Protein AF-A0A5K1EBN7-F1 (afdb_monomer)

Foldseek 3Di:
DVVVVVVCVVVVPPDPVVVCLCVPQCVPPNPVVSVVVVVVVVVVVVVVVVVVCVLLCPPNDRNPDVVVSVVVVD

Organism: NCBI:txid210225

InterPro domains:
  IPR013057 Amino acid transporter, transmembrane domain [PF01490] (2-74)

pLDDT: mean 70.53, std 10.28, range [48.81, 88.5]

Structure (mmCIF, N/CA/C/O backbone):
data_AF-A0A5K1EBN7-F1
#
_entry.id   AF-A0A5K1EBN7-F1
#
loop_
_atom_site.group_PDB
_atom_site.id
_atom_site.type_symbol
_atom_site.label_atom_id
_atom_site.label_alt_id
_atom_site.label_comp_id
_atom_site.label_asym_id
_atom_site.label_entity_id
_atom_site.label_seq_id
_atom_site.pdbx_PDB_ins_code
_atom_site.Cartn_x
_atom_site.Cartn_y
_atom_site.Cartn_z
_atom_site.occupancy
_atom_site.B_iso_or_equiv
_atom_site.auth_seq_id
_atom_site.auth_comp_id
_atom_site.auth_asym_id
_atom_site.auth_atom_id
_atom_site.pdbx_PDB_model_num
ATOM 1 N N . PRO A 1 1 ? -13.385 18.697 9.716 1.00 64.50 1 PRO A N 1
ATOM 2 C CA . PRO A 1 1 ? -12.873 17.632 10.621 1.00 64.50 1 PRO A CA 1
ATOM 3 C C . PRO A 1 1 ? -12.001 16.585 9.906 1.00 64.50 1 PRO A C 1
ATOM 5 O O . PRO A 1 1 ? -10.870 16.357 10.305 1.00 64.50 1 PRO A O 1
ATOM 8 N N . TRP A 1 2 ? -12.485 15.990 8.816 1.00 73.81 2 TRP A N 1
ATOM 9 C CA . TRP A 1 2 ? -11.779 14.944 8.062 1.00 73.81 2 TRP A CA 1
ATOM 10 C C . TRP A 1 2 ? -10.554 15.445 7.270 1.00 73.81 2 TRP A C 1
ATOM 12 O O . TRP A 1 2 ? -9.603 14.693 7.092 1.00 73.81 2 TRP A O 1
ATOM 22 N N . TYR A 1 3 ? -10.513 16.725 6.875 1.00 77.12 3 TYR A N 1
ATOM 23 C CA . TYR A 1 3 ? -9.331 17.337 6.246 1.00 77.12 3 TYR A CA 1
ATOM 24 C C . TYR A 1 3 ? -8.089 17.296 7.150 1.00 77.12 3 TYR A C 1
ATOM 26 O O . TYR A 1 3 ? -6.982 17.094 6.666 1.00 77.12 3 TYR A O 1
ATOM 34 N N . GLN A 1 4 ? -8.268 17.449 8.467 1.00 81.19 4 GLN A N 1
ATOM 35 C CA . GLN A 1 4 ? -7.165 17.362 9.430 1.00 81.19 4 GLN A CA 1
ATOM 36 C C . GLN A 1 4 ? -6.628 15.932 9.523 1.00 81.19 4 GLN A C 1
ATOM 38 O O . GLN A 1 4 ? -5.420 15.731 9.568 1.00 81.19 4 GLN A O 1
ATOM 43 N N . VAL A 1 5 ? -7.518 14.937 9.479 1.00 82.75 5 VAL A N 1
ATOM 44 C CA . VAL A 1 5 ? -7.137 13.519 9.442 1.00 82.75 5 VAL A CA 1
ATOM 45 C C . VAL A 1 5 ? -6.357 13.213 8.163 1.00 82.75 5 VAL A C 1
ATOM 47 O O . VAL A 1 5 ? -5.288 12.619 8.234 1.00 82.75 5 VAL A O 1
ATOM 50 N N . ALA A 1 6 ? -6.836 13.681 7.007 1.00 78.69 6 ALA A N 1
ATOM 51 C CA . ALA A 1 6 ? -6.130 13.528 5.736 1.00 78.69 6 ALA A CA 1
ATOM 52 C C . ALA A 1 6 ? -4.745 14.196 5.758 1.00 78.69 6 ALA A C 1
ATOM 54 O O . ALA A 1 6 ? -3.770 13.601 5.301 1.00 78.69 6 ALA A O 1
ATOM 55 N N . PHE A 1 7 ? -4.638 15.395 6.337 1.00 81.00 7 PHE A N 1
ATOM 56 C CA . PHE A 1 7 ? -3.364 16.094 6.491 1.00 81.00 7 PHE A CA 1
ATOM 57 C C . PHE A 1 7 ? -2.382 15.307 7.367 1.00 81.00 7 PHE A C 1
ATOM 59 O O . PHE A 1 7 ? -1.252 15.092 6.946 1.00 81.00 7 PHE A O 1
ATOM 66 N N . VAL A 1 8 ? -2.818 14.812 8.531 1.00 83.31 8 VAL A N 1
ATOM 67 C CA . VAL A 1 8 ? -1.986 14.000 9.442 1.00 83.31 8 VAL A CA 1
ATOM 68 C C . VAL A 1 8 ? -1.558 12.677 8.802 1.00 83.31 8 VAL A C 1
ATOM 70 O O . VAL A 1 8 ? -0.406 12.273 8.936 1.00 83.31 8 VAL A O 1
ATOM 73 N N . LEU A 1 9 ? -2.451 12.011 8.065 1.00 79.56 9 LEU A N 1
ATOM 74 C CA . LEU A 1 9 ? -2.114 10.784 7.338 1.00 79.56 9 LEU A CA 1
ATOM 75 C C . LEU A 1 9 ? -1.092 11.049 6.225 1.00 79.56 9 LEU A C 1
ATOM 77 O O . LEU A 1 9 ? -0.162 10.269 6.046 1.00 79.56 9 LEU A O 1
ATOM 81 N N . THR A 1 10 ? -1.224 12.167 5.509 1.00 76.06 10 THR A N 1
ATOM 82 C CA . THR A 1 10 ? -0.309 12.524 4.414 1.00 76.06 10 THR A CA 1
ATOM 83 C C . THR A 1 10 ? 1.066 12.935 4.942 1.00 76.06 10 THR A C 1
ATOM 85 O O . THR A 1 10 ? 2.087 12.506 4.411 1.00 76.06 10 THR A O 1
ATOM 88 N N . THR A 1 11 ? 1.125 13.735 6.010 1.00 77.31 11 THR A N 1
ATOM 89 C CA . THR A 1 11 ? 2.398 14.162 6.612 1.00 77.31 11 THR A CA 1
ATOM 90 C C . THR A 1 11 ? 3.109 13.027 7.344 1.00 77.31 11 THR A C 1
ATOM 92 O O . THR A 1 11 ? 4.333 12.983 7.307 1.00 77.31 11 THR A O 1
ATOM 95 N N . GLY A 1 12 ? 2.377 12.073 7.929 1.00 71.44 12 GLY A N 1
ATOM 96 C CA . GLY A 1 12 ? 2.962 10.879 8.549 1.00 71.44 12 GLY A CA 1
ATOM 97 C C . GLY A 1 12 ? 3.583 9.893 7.551 1.00 71.44 12 GLY A C 1
ATOM 98 O O . GLY A 1 12 ? 4.571 9.240 7.874 1.00 71.44 12 GLY A O 1
ATOM 99 N N . VAL A 1 13 ? 3.035 9.795 6.333 1.00 67.62 13 VAL A N 1
ATOM 100 C CA . VAL A 1 13 ? 3.538 8.895 5.274 1.00 67.62 13 VAL A CA 1
ATOM 101 C C . VAL A 1 13 ? 4.669 9.529 4.451 1.00 67.62 13 VAL A C 1
ATOM 103 O O . VAL A 1 13 ? 5.459 8.805 3.847 1.00 67.62 13 VAL A O 1
ATOM 106 N N . ASN A 1 14 ? 4.810 10.859 4.469 1.00 66.19 14 ASN A N 1
ATOM 107 C CA . ASN A 1 14 ? 5.939 11.580 3.869 1.00 66.19 14 ASN A CA 1
ATOM 108 C C . ASN A 1 14 ? 7.229 11.374 4.681 1.00 66.19 14 ASN A C 1
ATOM 110 O O . ASN A 1 14 ? 7.773 12.292 5.288 1.00 66.19 14 ASN A O 1
ATOM 114 N N . SER A 1 15 ? 7.732 10.148 4.695 1.00 59.38 15 SER A N 1
ATOM 115 C CA . SER A 1 15 ? 9.030 9.798 5.251 1.00 59.38 15 SER A CA 1
ATOM 116 C C . SER A 1 15 ? 9.896 9.311 4.100 1.00 59.38 15 SER A C 1
ATOM 118 O O . SER A 1 15 ? 9.396 8.571 3.259 1.00 59.38 15 SER A O 1
ATOM 120 N N . SER A 1 16 ? 11.134 9.804 4.033 1.00 60.38 16 SER A N 1
ATOM 121 C CA . SER A 1 16 ? 12.321 9.436 3.221 1.00 60.38 16 SER A CA 1
ATOM 122 C C . SER A 1 16 ? 12.261 8.313 2.157 1.00 60.38 16 SER A C 1
ATOM 124 O O . SER A 1 16 ? 12.990 8.388 1.172 1.00 60.38 16 SER A O 1
ATOM 126 N N . TYR A 1 17 ? 11.409 7.302 2.295 1.00 59.25 17 TYR A N 1
ATOM 127 C CA . TYR A 1 17 ? 11.056 6.283 1.305 1.00 59.25 17 TYR A CA 1
ATOM 128 C C . TYR A 1 17 ? 10.768 6.835 -0.098 1.00 59.25 17 TYR A C 1
ATOM 130 O O . TYR A 1 17 ? 11.211 6.243 -1.080 1.00 59.25 17 TYR A O 1
ATOM 138 N N . VAL A 1 18 ? 10.091 7.985 -0.211 1.00 63.38 18 VAL A N 1
ATOM 139 C CA . VAL A 1 18 ? 9.836 8.640 -1.512 1.00 63.38 18 VAL A CA 1
ATOM 140 C C . VAL A 1 18 ? 11.142 9.012 -2.228 1.00 63.38 18 VAL A C 1
ATOM 142 O O . VAL A 1 18 ? 11.225 8.887 -3.447 1.00 63.38 18 VAL A O 1
ATOM 145 N N . LEU A 1 19 ? 12.184 9.401 -1.484 1.00 65.94 19 LEU A N 1
ATOM 146 C CA . LEU A 1 19 ? 13.488 9.770 -2.051 1.00 65.94 19 LEU A CA 1
ATOM 147 C C . LEU A 1 19 ? 14.250 8.544 -2.578 1.00 65.94 19 LEU A C 1
ATOM 149 O O . LEU A 1 19 ? 14.961 8.644 -3.574 1.00 65.94 19 LEU A O 1
ATOM 153 N N . GLY A 1 20 ? 14.077 7.380 -1.942 1.00 68.25 20 GLY A N 1
ATOM 154 C CA . GLY A 1 20 ? 14.673 6.115 -2.387 1.00 68.25 20 GLY A CA 1
ATOM 155 C C . GLY A 1 20 ? 13.913 5.433 -3.529 1.00 68.25 20 GLY A C 1
ATOM 156 O O . GLY A 1 20 ? 14.502 4.642 -4.262 1.00 68.25 20 GLY A O 1
ATOM 157 N N . TYR A 1 21 ? 12.628 5.755 -3.712 1.00 66.75 21 TYR A N 1
ATOM 158 C CA . TYR A 1 21 ? 11.721 5.063 -4.635 1.00 66.75 21 TYR A CA 1
ATOM 159 C C . TYR A 1 21 ? 12.176 5.111 -6.102 1.00 66.75 21 TYR A C 1
ATOM 161 O O . TYR A 1 21 ? 12.147 4.103 -6.812 1.00 66.75 21 TYR A O 1
ATOM 169 N N . SER A 1 22 ? 12.647 6.281 -6.545 1.00 62.41 22 SER A N 1
ATOM 170 C CA . SER A 1 22 ? 13.152 6.478 -7.909 1.00 62.41 22 SER A CA 1
ATOM 171 C C . SER A 1 22 ? 14.356 5.569 -8.199 1.00 62.41 22 SER A C 1
ATOM 173 O O . SER A 1 22 ? 14.396 4.897 -9.228 1.00 62.41 22 SER A O 1
ATOM 175 N N . GLY A 1 23 ? 15.295 5.465 -7.251 1.00 63.19 23 GLY A N 1
ATOM 176 C CA . GLY A 1 23 ? 16.526 4.689 -7.416 1.00 63.19 23 GLY A CA 1
ATOM 177 C C . GLY A 1 23 ? 16.357 3.176 -7.258 1.00 63.19 23 GLY A C 1
ATOM 178 O O . GLY A 1 23 ? 17.062 2.421 -7.921 1.00 63.19 23 GLY A O 1
ATOM 179 N N . THR A 1 24 ? 15.432 2.715 -6.409 1.00 62.94 24 THR A N 1
ATOM 180 C CA . THR A 1 24 ? 15.283 1.281 -6.096 1.00 62.94 24 THR A CA 1
ATOM 181 C C . THR A 1 24 ? 14.228 0.568 -6.932 1.00 62.94 24 THR A C 1
ATOM 183 O O . THR A 1 24 ? 14.366 -0.629 -7.171 1.00 62.94 24 THR A O 1
ATOM 186 N N . ILE A 1 25 ? 13.183 1.271 -7.386 1.00 62.81 25 ILE A N 1
ATOM 187 C CA . ILE A 1 25 ? 12.038 0.649 -8.068 1.00 62.81 25 ILE A CA 1
ATOM 188 C C . ILE A 1 25 ? 11.901 1.139 -9.509 1.00 62.81 25 ILE A C 1
ATOM 190 O O . ILE A 1 25 ? 11.699 0.326 -10.409 1.00 62.81 25 ILE A O 1
ATOM 194 N N . MET A 1 26 ? 12.054 2.440 -9.771 1.00 62.47 26 MET A N 1
ATOM 195 C CA . MET A 1 26 ? 11.768 2.988 -11.108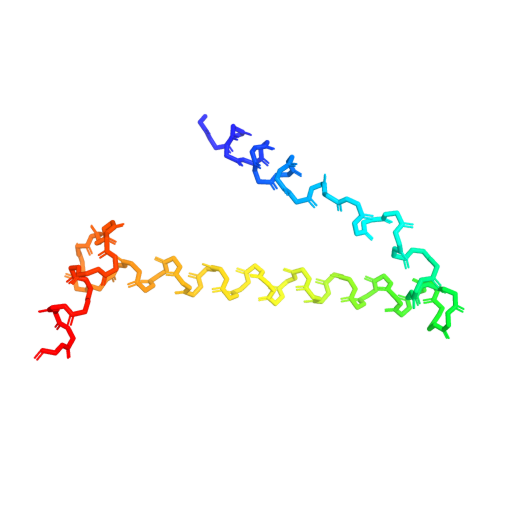 1.00 62.47 26 MET A CA 1
ATOM 196 C C . MET A 1 26 ? 12.889 2.737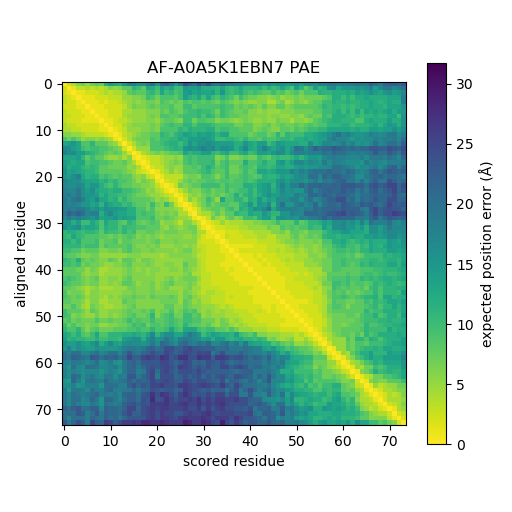 -12.126 1.00 62.47 26 MET A C 1
ATOM 198 O O . MET A 1 26 ? 12.599 2.538 -13.305 1.00 62.47 26 MET A O 1
ATOM 202 N N . VAL A 1 27 ? 14.150 2.689 -11.681 1.00 60.91 27 VAL A N 1
ATOM 203 C CA . VAL A 1 27 ? 15.314 2.386 -12.535 1.00 6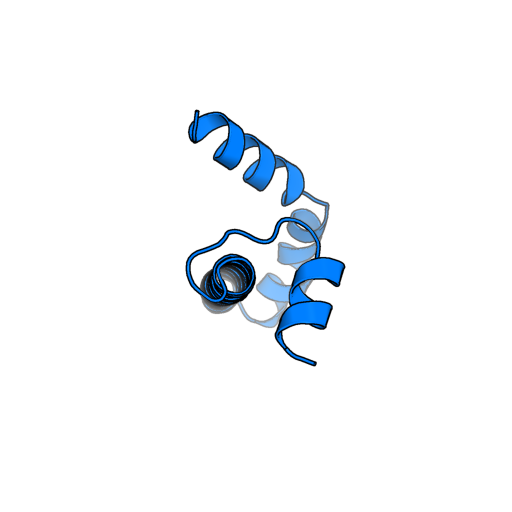0.91 27 VAL A CA 1
ATOM 204 C C . VAL A 1 27 ? 15.354 0.919 -13.012 1.00 60.91 27 VAL A C 1
ATOM 206 O O . VAL A 1 27 ? 15.545 0.717 -14.209 1.00 60.91 27 VAL A O 1
ATOM 209 N N . PRO A 1 28 ? 15.151 -0.112 -12.163 1.00 61.91 28 PRO A N 1
ATOM 210 C CA . PRO A 1 28 ? 15.240 -1.508 -12.611 1.00 61.91 28 PRO A CA 1
ATOM 211 C C . PRO A 1 28 ? 13.954 -2.080 -13.238 1.00 61.91 28 PRO A C 1
ATOM 213 O O . PRO A 1 28 ? 14.050 -2.915 -14.132 1.00 61.91 28 PRO A O 1
ATOM 216 N N . LEU A 1 29 ? 12.756 -1.667 -12.797 1.00 60.72 29 LEU A N 1
ATOM 217 C CA . LEU A 1 29 ? 11.470 -2.215 -13.283 1.00 60.72 29 LEU A CA 1
ATOM 218 C C . LEU A 1 29 ? 10.803 -1.358 -14.370 1.00 60.72 29 LEU A C 1
ATOM 220 O O . LEU A 1 29 ? 9.850 -1.799 -15.013 1.00 60.72 29 LEU A O 1
ATOM 224 N N . GLY A 1 30 ? 11.293 -0.136 -14.581 1.00 70.50 30 GLY A N 1
ATOM 225 C CA . GLY A 1 30 ? 10.694 0.840 -15.479 1.00 70.50 30 GLY A CA 1
ATOM 226 C C . GLY A 1 30 ? 9.586 1.662 -14.814 1.00 70.50 30 GLY A C 1
ATOM 227 O O . GLY A 1 30 ? 8.825 1.195 -13.963 1.00 70.50 30 GLY A O 1
ATOM 228 N N . TRP A 1 31 ? 9.474 2.920 -15.238 1.00 71.25 31 TRP A N 1
ATOM 229 C CA . TRP A 1 31 ? 8.593 3.925 -14.635 1.00 71.25 31 TRP A CA 1
ATOM 230 C C . TRP A 1 31 ? 7.107 3.535 -14.637 1.00 71.25 31 TRP A C 1
ATOM 232 O O . TRP A 1 31 ? 6.409 3.795 -13.657 1.00 71.25 31 TRP A O 1
ATOM 242 N N . ALA A 1 32 ? 6.624 2.883 -15.701 1.00 76.88 32 ALA A N 1
ATOM 243 C CA . ALA A 1 32 ? 5.225 2.466 -15.817 1.00 76.88 32 ALA A CA 1
ATOM 244 C C . ALA A 1 32 ? 4.861 1.347 -14.823 1.00 76.88 32 ALA A C 1
ATOM 246 O O . ALA A 1 32 ? 3.892 1.475 -14.076 1.00 76.88 32 ALA A O 1
ATOM 247 N N . VAL A 1 33 ? 5.667 0.282 -14.764 1.00 76.31 33 VAL A N 1
ATOM 248 C CA . VAL A 1 33 ? 5.433 -0.861 -13.864 1.00 76.31 33 VAL A CA 1
ATOM 249 C C . VAL A 1 33 ? 5.651 -0.457 -12.408 1.00 76.31 33 VAL A C 1
ATOM 251 O O . VAL A 1 33 ? 4.840 -0.811 -11.554 1.00 76.31 33 VAL A O 1
ATOM 254 N N . GLY A 1 34 ? 6.680 0.351 -12.128 1.00 75.62 34 GLY A N 1
ATOM 255 C CA . GLY A 1 34 ? 6.916 0.911 -10.797 1.00 75.62 34 GLY A CA 1
ATOM 256 C C . GLY A 1 34 ? 5.730 1.741 -10.303 1.00 75.62 34 GLY A C 1
ATOM 257 O O . GLY A 1 34 ? 5.241 1.518 -9.200 1.00 75.62 34 GLY A O 1
ATOM 258 N N . SER A 1 35 ? 5.186 2.626 -11.144 1.00 80.56 35 SER A N 1
ATOM 259 C CA . SER A 1 35 ? 4.026 3.448 -10.768 1.00 80.56 35 SER A CA 1
ATOM 260 C C . SER A 1 35 ? 2.786 2.596 -10.484 1.00 80.56 35 SER A C 1
ATOM 262 O O . SER A 1 35 ? 2.136 2.784 -9.458 1.00 80.56 35 SER A O 1
ATOM 264 N N . ILE A 1 36 ? 2.478 1.618 -11.345 1.00 85.19 36 ILE A N 1
ATOM 265 C CA . ILE A 1 36 ? 1.346 0.696 -11.138 1.00 85.19 36 ILE A CA 1
ATOM 266 C C . ILE A 1 36 ? 1.534 -0.111 -9.845 1.00 85.19 36 ILE A C 1
ATOM 268 O O . ILE A 1 36 ? 0.593 -0.246 -9.063 1.00 85.19 36 ILE A O 1
ATOM 272 N N . GLY A 1 37 ? 2.751 -0.593 -9.580 1.00 81.50 37 GLY A N 1
ATOM 273 C CA . GLY A 1 37 ? 3.102 -1.286 -8.342 1.00 81.50 37 GLY A CA 1
ATOM 274 C C . GLY A 1 37 ? 2.928 -0.411 -7.099 1.00 81.50 37 GLY A C 1
ATOM 275 O O . GLY A 1 37 ? 2.411 -0.893 -6.093 1.00 81.50 37 GLY A O 1
ATOM 276 N N . LEU A 1 38 ? 3.278 0.879 -7.168 1.00 81.06 38 LEU A N 1
ATOM 277 C CA . LEU A 1 38 ? 3.052 1.835 -6.078 1.00 81.06 38 LEU A CA 1
ATOM 278 C C . LEU A 1 38 ? 1.564 1.987 -5.773 1.00 81.06 38 LEU A C 1
ATOM 280 O O . LEU A 1 38 ? 1.162 1.902 -4.614 1.00 81.06 38 LEU A O 1
ATOM 284 N N . PHE A 1 39 ? 0.744 2.185 -6.806 1.00 83.75 39 PHE A N 1
ATOM 285 C CA . PHE A 1 39 ? -0.702 2.310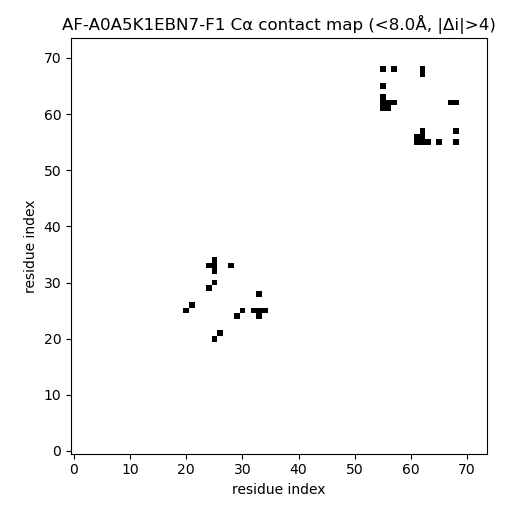 -6.636 1.00 83.75 39 PHE A CA 1
ATOM 286 C C . PHE A 1 39 ? -1.315 1.027 -6.072 1.00 83.75 39 PHE A C 1
ATOM 288 O O . PHE A 1 39 ? -2.139 1.095 -5.160 1.00 83.75 3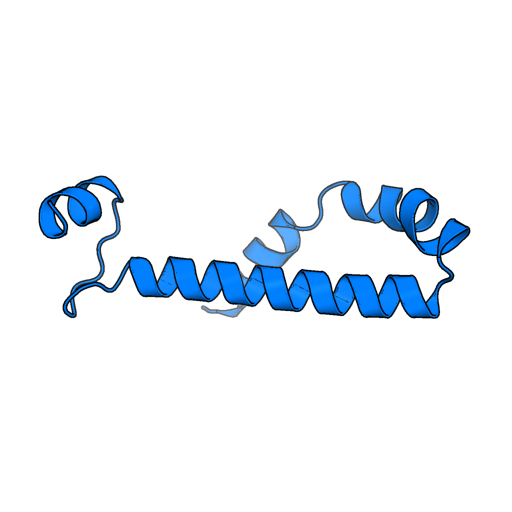9 PHE A O 1
ATOM 295 N N . ALA A 1 40 ? -0.877 -0.139 -6.550 1.00 85.88 40 ALA A N 1
ATOM 296 C CA . ALA A 1 40 ? -1.321 -1.425 -6.026 1.00 85.88 40 ALA A CA 1
ATOM 297 C C . ALA A 1 40 ? -0.920 -1.611 -4.552 1.00 85.88 40 ALA A C 1
ATOM 299 O O . ALA A 1 40 ? -1.760 -1.963 -3.724 1.00 85.88 40 ALA A O 1
ATOM 300 N N . ALA A 1 41 ? 0.330 -1.312 -4.192 1.00 84.56 41 ALA A N 1
ATOM 301 C CA . ALA A 1 41 ? 0.810 -1.392 -2.814 1.00 84.56 41 ALA A CA 1
ATOM 302 C C . ALA A 1 41 ? 0.070 -0.415 -1.885 1.00 84.56 41 ALA A C 1
ATOM 304 O O . ALA A 1 41 ? -0.287 -0.782 -0.762 1.00 84.56 41 ALA A O 1
ATOM 305 N N . ALA A 1 42 ? -0.215 0.801 -2.358 1.00 84.44 42 ALA A N 1
ATOM 306 C CA . ALA A 1 42 ? -1.009 1.785 -1.628 1.00 84.44 42 ALA A CA 1
ATOM 307 C C . ALA A 1 42 ? -2.447 1.292 -1.402 1.00 84.44 42 ALA A C 1
ATOM 309 O O . ALA A 1 42 ? -2.950 1.375 -0.282 1.00 84.44 42 ALA A O 1
ATOM 310 N N . ALA A 1 43 ? -3.085 0.715 -2.424 1.00 84.94 43 ALA A N 1
ATOM 311 C CA . ALA A 1 43 ? -4.431 0.155 -2.320 1.00 84.94 43 ALA A CA 1
ATOM 312 C C . ALA A 1 43 ? -4.493 -1.028 -1.341 1.00 84.94 43 ALA A C 1
ATOM 314 O O . ALA A 1 43 ? -5.381 -1.073 -0.489 1.00 84.94 43 ALA A O 1
ATOM 315 N N . ILE A 1 44 ? -3.524 -1.948 -1.401 1.00 88.50 44 ILE A N 1
ATOM 316 C CA . ILE A 1 44 ? -3.429 -3.090 -0.476 1.00 88.50 44 ILE A CA 1
ATOM 317 C C . ILE A 1 44 ? -3.194 -2.606 0.959 1.00 88.50 44 ILE A C 1
ATOM 319 O O . ILE A 1 44 ? -3.859 -3.072 1.883 1.00 88.50 44 ILE A O 1
ATOM 323 N N . SER A 1 45 ? -2.294 -1.641 1.156 1.00 85.19 45 SER A N 1
ATOM 324 C CA . SER A 1 45 ? -2.018 -1.066 2.478 1.00 85.19 45 SER A CA 1
ATOM 325 C C . SER A 1 45 ? -3.251 -0.372 3.051 1.00 85.19 45 SER A C 1
ATOM 327 O O . SER A 1 45 ? -3.566 -0.530 4.231 1.00 85.19 45 SER A O 1
ATOM 329 N N . LEU A 1 46 ? -3.990 0.370 2.224 1.00 84.38 46 LEU A N 1
ATOM 330 C CA . LEU A 1 46 ? -5.236 1.007 2.635 1.00 84.38 46 LEU A CA 1
ATOM 331 C C . LEU A 1 46 ? -6.295 -0.044 2.986 1.00 84.38 46 LEU A C 1
ATOM 333 O O . LEU A 1 46 ? -6.926 0.065 4.034 1.00 84.38 46 LEU A O 1
ATOM 337 N N . TYR A 1 47 ? -6.423 -1.107 2.190 1.00 84.06 47 TYR A N 1
ATOM 338 C CA . TYR A 1 47 ? -7.329 -2.218 2.476 1.00 84.06 47 TYR A CA 1
ATOM 339 C C . TYR A 1 47 ? -7.002 -2.905 3.811 1.00 84.06 47 TYR A C 1
ATOM 341 O O . TYR A 1 47 ? -7.883 -3.050 4.659 1.00 84.06 47 TYR A O 1
ATOM 349 N N . ALA A 1 48 ? -5.735 -3.238 4.062 1.00 85.06 48 ALA A N 1
ATOM 350 C CA . ALA A 1 48 ? -5.300 -3.827 5.329 1.00 85.06 48 ALA A CA 1
ATOM 351 C C . ALA A 1 48 ? -5.608 -2.915 6.532 1.00 85.06 48 ALA A C 1
ATOM 353 O O . ALA A 1 48 ? -6.138 -3.379 7.543 1.00 85.06 48 ALA A O 1
ATOM 354 N N . ASN A 1 49 ? -5.362 -1.607 6.404 1.00 82.81 49 ASN A N 1
ATOM 355 C CA . ASN A 1 49 ? -5.702 -0.628 7.440 1.00 82.81 49 ASN A CA 1
ATOM 356 C C . ASN A 1 49 ? -7.219 -0.521 7.669 1.00 82.81 49 ASN A C 1
ATOM 358 O O . ASN A 1 49 ? -7.656 -0.410 8.813 1.00 82.81 49 ASN A O 1
ATOM 362 N N . THR A 1 50 ? -8.042 -0.607 6.617 1.00 82.00 50 THR A N 1
ATOM 363 C CA . THR A 1 50 ? -9.507 -0.640 6.780 1.00 82.00 50 THR A CA 1
ATOM 364 C C . THR A 1 50 ? -9.990 -1.917 7.460 1.00 82.00 50 THR A C 1
ATOM 366 O O . THR A 1 50 ? -10.917 -1.859 8.265 1.00 82.00 50 THR A O 1
ATOM 369 N N . LEU A 1 51 ? -9.347 -3.060 7.197 1.00 82.25 51 LEU A N 1
ATOM 370 C CA . LEU A 1 51 ? -9.655 -4.322 7.867 1.00 82.25 51 LEU A CA 1
ATOM 371 C C . LEU A 1 51 ? -9.321 -4.243 9.365 1.00 82.25 51 LEU A C 1
ATOM 373 O O . LEU A 1 51 ? -10.141 -4.617 10.199 1.00 82.25 51 LEU A O 1
ATOM 377 N N . LEU A 1 52 ? -8.156 -3.682 9.706 1.00 77.62 52 LEU A N 1
ATOM 378 C CA . LEU A 1 52 ? -7.747 -3.412 11.088 1.00 77.62 52 LEU A CA 1
ATOM 379 C C . LEU A 1 52 ? -8.706 -2.456 11.802 1.00 77.62 52 LEU A C 1
ATOM 381 O O . LEU A 1 52 ? -9.065 -2.696 12.950 1.00 77.62 52 LEU A O 1
ATOM 385 N N . ALA A 1 53 ? -9.160 -1.401 11.124 1.00 76.12 53 ALA A N 1
ATOM 386 C CA . ALA A 1 53 ? -10.135 -0.473 11.689 1.00 76.12 53 ALA A CA 1
ATOM 387 C C . ALA A 1 53 ? -11.478 -1.162 11.982 1.00 76.12 53 ALA A C 1
ATOM 389 O O . ALA A 1 53 ? -12.061 -0.941 13.040 1.00 76.12 53 ALA A 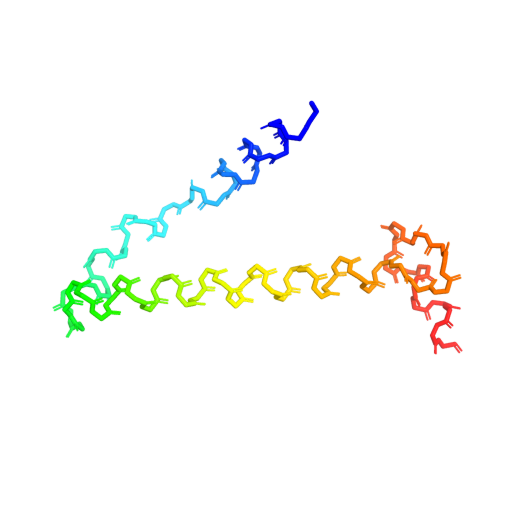O 1
ATOM 390 N N . ARG A 1 54 ? -11.942 -2.047 11.088 1.00 72.00 54 ARG A N 1
ATOM 391 C CA . ARG A 1 54 ? -13.149 -2.862 11.314 1.00 72.00 54 ARG A CA 1
ATOM 392 C C . ARG A 1 54 ? -12.980 -3.851 12.462 1.00 72.00 54 ARG A C 1
ATOM 394 O O . ARG A 1 54 ? -13.938 -4.116 13.176 1.00 72.00 54 ARG A O 1
ATOM 401 N N . LEU A 1 55 ? -11.767 -4.356 12.684 1.00 69.69 55 LEU A N 1
ATOM 402 C CA . LEU A 1 55 ? -11.461 -5.225 13.821 1.00 69.69 55 LEU A CA 1
ATOM 403 C C . LEU A 1 55 ? -11.644 -4.506 15.171 1.00 69.69 55 LEU A C 1
ATOM 405 O O . LEU A 1 55 ? -11.840 -5.161 16.184 1.00 69.69 55 LEU A O 1
ATOM 409 N N . HIS A 1 56 ? -11.618 -3.171 15.220 1.00 63.88 56 HIS A N 1
ATOM 410 C CA . HIS A 1 56 ? -11.920 -2.421 16.450 1.00 63.88 56 HIS A CA 1
ATOM 411 C C . HIS A 1 56 ? -13.424 -2.314 16.735 1.00 63.88 56 HIS A C 1
ATOM 413 O O . HIS A 1 56 ? -13.809 -1.909 17.831 1.00 63.88 56 HIS A O 1
ATOM 419 N N . GLU A 1 57 ? -14.282 -2.705 15.795 1.00 64.12 57 GLU A N 1
ATOM 420 C CA . GLU A 1 57 ? -15.742 -2.715 15.921 1.00 64.12 57 GLU A CA 1
ATOM 421 C C . GLU A 1 57 ? -16.270 -4.157 15.994 1.00 64.12 57 GLU A C 1
ATOM 423 O O . GLU A 1 57 ? -17.018 -4.623 15.138 1.00 64.12 57 GLU A O 1
ATOM 428 N N . VAL A 1 58 ? -15.885 -4.893 17.039 1.00 63.47 58 VAL A N 1
ATOM 429 C CA . VAL A 1 58 ? -16.452 -6.223 17.324 1.00 63.47 58 VAL A CA 1
ATOM 430 C C . VAL A 1 58 ? -17.733 -6.067 18.150 1.00 63.47 58 VAL A C 1
ATOM 432 O O . VAL A 1 58 ? -17.732 -5.428 19.202 1.00 63.47 58 VAL A O 1
ATOM 435 N N . GLY A 1 59 ? -18.844 -6.639 17.672 1.00 60.69 59 GLY A N 1
ATOM 436 C CA . GLY A 1 59 ? -20.103 -6.720 18.427 1.00 60.69 59 GLY A CA 1
ATOM 437 C C . GLY A 1 59 ? -20.870 -5.400 18.601 1.00 60.69 59 GLY A C 1
ATOM 438 O O . GLY A 1 59 ? -21.665 -5.275 19.528 1.00 60.69 59 GLY A O 1
ATOM 439 N N . GLY A 1 60 ? -20.638 -4.395 17.747 1.00 64.12 60 GLY A N 1
ATOM 440 C CA . GLY A 1 60 ? -21.344 -3.105 17.810 1.00 64.12 60 GLY A CA 1
ATOM 441 C C . GLY A 1 60 ? -20.816 -2.131 18.873 1.00 64.12 60 GLY A C 1
ATOM 442 O O . GLY A 1 60 ? -21.406 -1.070 19.077 1.00 64.12 60 GLY A O 1
ATOM 443 N N . LYS A 1 61 ? -19.693 -2.452 19.533 1.00 58.31 61 LYS A N 1
ATOM 444 C CA . LYS A 1 61 ? -18.960 -1.533 20.416 1.00 58.31 61 LYS A CA 1
ATOM 445 C C . LYS A 1 61 ? -17.550 -1.290 19.880 1.00 58.31 61 LYS A C 1
ATOM 447 O O . LYS A 1 61 ? -16.831 -2.221 19.528 1.00 58.31 61 LYS A O 1
ATOM 452 N N . ARG A 1 62 ? -17.158 -0.015 19.828 1.00 57.38 62 ARG A N 1
ATOM 453 C CA . ARG A 1 62 ? -15.825 0.423 19.404 1.00 57.38 62 ARG A CA 1
ATOM 454 C C . ARG A 1 62 ? -14.834 0.216 20.549 1.00 57.38 62 ARG A C 1
ATOM 456 O O . ARG A 1 62 ? -14.865 0.949 21.536 1.00 57.38 62 ARG A O 1
ATOM 463 N N . HIS A 1 63 ? -13.950 -0.760 20.414 1.00 59.38 63 HIS A N 1
ATOM 464 C CA . HIS A 1 63 ? -12.912 -1.058 21.396 1.00 59.38 63 HIS A CA 1
ATOM 465 C C . HIS A 1 63 ? -11.639 -0.292 21.026 1.00 59.38 63 HIS A C 1
ATOM 467 O O . HIS A 1 63 ? -10.979 -0.584 20.035 1.00 59.38 63 HIS A O 1
ATOM 473 N N . ILE A 1 64 ? -11.302 0.729 21.818 1.00 58.94 64 ILE A N 1
ATOM 474 C CA . ILE A 1 64 ? -10.164 1.631 21.554 1.00 58.94 64 ILE A CA 1
ATOM 475 C C . ILE A 1 64 ? -8.827 0.998 21.998 1.00 58.94 64 ILE A C 1
ATOM 477 O O . ILE A 1 64 ? -7.759 1.419 21.557 1.00 58.94 64 ILE A O 1
ATOM 481 N N . ARG A 1 65 ? -8.855 -0.034 22.856 1.00 61.25 65 ARG A N 1
ATOM 482 C CA . ARG A 1 65 ? -7.662 -0.740 23.348 1.00 61.25 65 ARG A CA 1
ATOM 483 C C . ARG A 1 65 ? -7.678 -2.200 22.900 1.00 61.25 65 ARG A C 1
ATOM 485 O O . ARG A 1 65 ? -8.626 -2.924 23.185 1.00 61.25 65 ARG A O 1
ATOM 492 N N . TYR A 1 66 ? -6.575 -2.663 22.305 1.00 57.41 66 TYR A N 1
ATOM 493 C CA . TYR A 1 66 ? -6.392 -4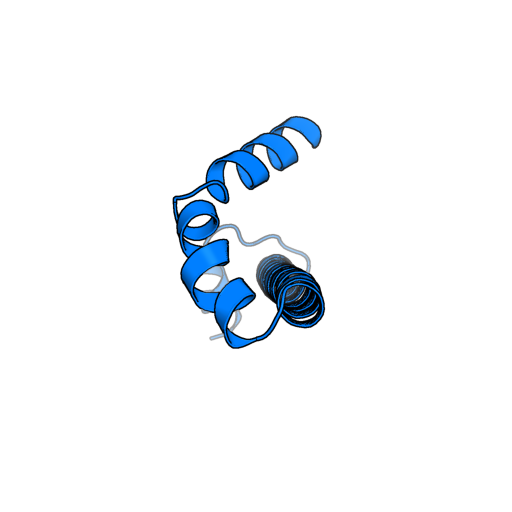.070 21.909 1.00 57.41 66 TYR A CA 1
ATOM 494 C C . TYR A 1 66 ? -6.540 -5.069 23.076 1.00 57.41 66 TYR A C 1
ATOM 496 O O . TYR A 1 66 ? -6.903 -6.217 22.843 1.00 57.4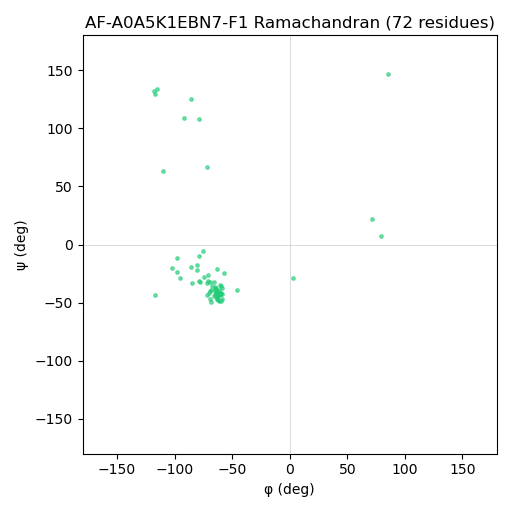1 66 TYR A O 1
ATOM 504 N N . ARG A 1 67 ? -6.318 -4.639 24.332 1.00 60.19 67 ARG A N 1
ATOM 505 C CA . ARG A 1 67 ? -6.577 -5.462 25.532 1.00 60.19 67 ARG A CA 1
ATOM 506 C C . ARG A 1 67 ? -8.058 -5.787 25.725 1.00 60.19 67 ARG A C 1
ATOM 508 O O . ARG A 1 67 ? -8.365 -6.911 26.102 1.00 60.19 67 ARG A O 1
ATOM 515 N N . ASP A 1 68 ? -8.949 -4.842 25.440 1.00 56.75 68 ASP A N 1
ATOM 516 C CA . ASP A 1 68 ? -10.393 -5.055 25.590 1.00 56.75 68 ASP A CA 1
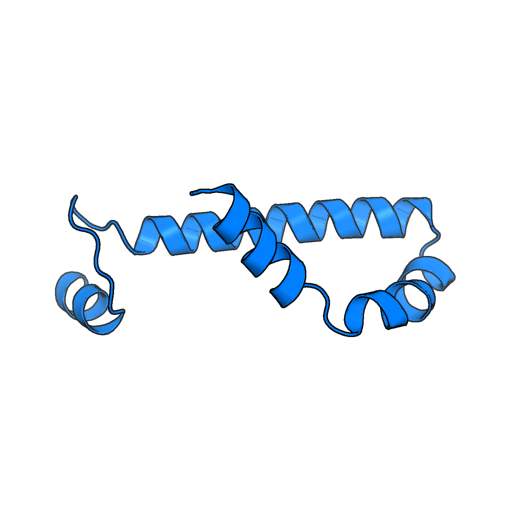ATOM 517 C C . ASP A 1 68 ? -10.933 -5.944 24.458 1.00 56.75 68 ASP A C 1
ATOM 519 O O . ASP A 1 68 ? -11.872 -6.704 24.656 1.00 56.75 68 ASP A O 1
ATOM 523 N N . LEU A 1 69 ? -10.279 -5.913 23.289 1.00 57.69 69 LEU A N 1
ATOM 524 C CA . LEU A 1 69 ? -10.578 -6.808 22.171 1.00 57.69 69 LEU A CA 1
ATOM 525 C C . LEU A 1 69 ? -10.163 -8.261 22.465 1.00 57.69 69 LEU A C 1
ATOM 527 O O . LEU A 1 69 ? -10.908 -9.193 22.174 1.00 57.69 69 LEU A O 1
ATOM 531 N N . ALA A 1 70 ? -8.989 -8.455 23.077 1.00 59.22 70 ALA A N 1
ATOM 532 C CA . ALA A 1 70 ? -8.497 -9.776 23.465 1.00 59.22 70 ALA A CA 1
ATOM 533 C C . ALA A 1 70 ? -9.371 -10.433 24.547 1.00 59.22 70 ALA A C 1
ATOM 535 O O . ALA A 1 70 ? -9.604 -11.632 24.471 1.00 59.22 70 ALA A O 1
ATOM 536 N N . GLY A 1 71 ? -9.899 -9.653 25.499 1.00 57.06 71 GLY A N 1
ATOM 537 C CA . GLY A 1 71 ? -10.806 -10.149 26.542 1.00 57.06 71 GLY A CA 1
ATOM 538 C C . GLY A 1 71 ? -12.241 -10.435 26.084 1.00 57.06 71 GLY A C 1
ATOM 539 O O . GLY A 1 71 ? -13.033 -10.911 26.887 1.00 57.06 71 GLY A O 1
ATOM 540 N N . HIS A 1 72 ? -12.598 -10.116 24.833 1.00 57.09 72 HIS A N 1
ATOM 541 C CA . HIS A 1 72 ? -13.902 -10.467 24.260 1.00 57.09 72 HIS A CA 1
ATOM 542 C C . HIS A 1 72 ? -13.832 -11.676 23.311 1.00 57.09 72 HIS A C 1
ATOM 544 O O . HIS A 1 72 ? -14.861 -12.290 23.031 1.00 57.09 72 HIS A O 1
ATOM 550 N N . ILE A 1 73 ? -12.635 -11.994 22.801 1.00 60.09 73 ILE A N 1
ATOM 551 C CA . ILE A 1 73 ? -12.377 -13.097 21.859 1.00 60.09 73 ILE A CA 1
ATOM 552 C C . ILE A 1 73 ? -11.860 -14.360 22.583 1.00 60.09 73 ILE A C 1
ATOM 554 O O . ILE A 1 73 ? -12.029 -15.458 22.055 1.00 60.09 73 ILE A O 1
ATOM 558 N N . TYR A 1 74 ? -11.269 -14.215 23.775 1.00 48.81 74 TYR A N 1
ATOM 559 C CA . TYR A 1 74 ? -10.885 -15.304 24.688 1.00 48.81 74 TYR A CA 1
ATOM 560 C C . TYR A 1 74 ? -11.810 -15.357 25.901 1.00 48.81 74 TYR A C 1
ATOM 562 O O . TYR A 1 74 ? -12.003 -16.477 26.424 1.00 48.81 74 TYR A O 1
#

Secondary structure (DSSP, 8-state):
-HHHHHHHHHHHH-STHHHHHIIIIIHHH-HHHHHHHHHHHHHHHHHHHHHHHHHTEETTEE--SHHHHHHHH-

Mean predicted aligned error: 11.1 Å

Sequence (74 aa):
PWYQVAFVLTTGVNSSYVLGYSGTIMVPLGWAVGSIGLFAAAAISLYANTLLARLHEVGGKRHIRYRDLAGHIY

Solvent-accessible surface area (backbone atoms only — not comparable to full-atom values): 4382 Å² total; per-residue (Å²): 118,66,66,59,53,53,48,53,56,53,60,68,63,70,46,75,61,70,76,49,41,55,72,70,38,29,66,81,62,34,60,68,56,34,50,53,49,50,53,50,51,50,52,51,52,51,50,53,51,52,53,56,56,50,65,31,48,59,92,90,44,79,46,92,45,74,68,62,50,51,68,72,77,105

Radius of gyration: 17.42 Å; Cα contacts (8 Å, |Δi|>4): 20; chains: 1; bounding box: 38×33×42 Å